Protein AF-A0A1M3LDM9-F1 (afdb_monomer_lite)

Radius of gyration: 27.89 Å; chains: 1; bounding box: 57×70×74 Å

Sequence (159 aa):
MKQLLIFVIALSILLTGCDKNKNTATHEDNIPDTSSTVKVNKEYDEDGNIVSYDSTYSFYFSNIKGNTLIGDSIFNLFQDRLYQKYPFFRQQYFFNDLFFQDSLLKYDFYKKDFFSNRFRNNRRKIDSLFLQMDILKNNFFQHQFKGGNYSSVVPPTKY

Foldseek 3Di:
DVVVVVVVVVVVVVPPDDDPPPPPDPDPPPQPPQWDDDDKDFDADPVRHTPDTDDDDIDDAGPCPPPVPVLVVVVVVVVVVCCVVPVVCVVPPVNCVQQPDDPPPPDRPRDPCSPVVSVVVVVVVVVVVVVVVVVVVVVVCCVVCVPDPDDPCPPPPDD

Secondary structure (DSSP, 8-state):
-HHHHHHHHHHHHHS----------------------PPPPEEE-TTS-EEEE-----------TT-HHHHHHHHHHHHHHHHHH-THHHH-HHHHHHHT--SS-SS-TTSTTHHHHHHHHHHHHHHHHHHHHHHHHHHHHHHHTTTS-----------

pLDDT: mean 71.22, std 16.99, range [35.69, 95.88]

Structure (mmCIF, N/CA/C/O backbone):
data_AF-A0A1M3LDM9-F1
#
_entry.id   AF-A0A1M3LDM9-F1
#
loop_
_atom_site.group_PDB
_atom_site.id
_atom_site.type_symbol
_atom_site.label_atom_id
_atom_site.label_alt_id
_atom_site.label_comp_id
_atom_site.label_asym_id
_atom_site.label_entity_id
_atom_site.label_seq_id
_atom_site.pdbx_PDB_ins_code
_atom_site.Cartn_x
_atom_site.Cartn_y
_atom_site.Cartn_z
_atom_site.occupancy
_atom_site.B_iso_or_equiv
_atom_site.auth_seq_id
_atom_site.auth_comp_id
_atom_site.auth_asym_id
_atom_site.auth_atom_id
_atom_site.pdbx_PDB_model_num
ATOM 1 N N . MET A 1 1 ? 16.167 51.175 15.050 1.00 57.19 1 MET A N 1
ATOM 2 C CA . MET A 1 1 ? 17.469 50.649 14.572 1.00 57.19 1 MET A CA 1
ATOM 3 C C . MET A 1 1 ? 17.557 49.125 14.695 1.00 57.19 1 MET A C 1
ATOM 5 O O . MET A 1 1 ? 17.610 48.467 13.669 1.00 57.19 1 MET A O 1
ATOM 9 N N . LYS A 1 2 ? 17.491 48.534 15.903 1.00 60.91 2 LYS A N 1
ATOM 10 C CA . LYS A 1 2 ? 17.611 47.068 16.095 1.00 60.91 2 LYS A CA 1
ATOM 11 C C . LYS A 1 2 ? 16.498 46.242 15.427 1.00 60.91 2 LYS A C 1
ATOM 13 O O . LYS A 1 2 ? 16.787 45.222 14.822 1.00 60.91 2 LYS A O 1
ATOM 18 N N . GLN A 1 3 ? 15.249 46.710 15.465 1.00 69.00 3 GLN A N 1
ATOM 19 C CA . GLN A 1 3 ? 14.129 46.011 14.813 1.00 69.00 3 GLN A CA 1
ATOM 20 C C . GLN A 1 3 ? 14.172 46.086 13.279 1.00 69.00 3 GLN A C 1
ATOM 22 O O . GLN A 1 3 ? 13.724 45.168 12.604 1.00 69.00 3 GLN A O 1
ATOM 27 N N . LEU A 1 4 ? 14.782 47.141 12.732 1.00 77.50 4 LEU A N 1
ATOM 28 C CA . LEU A 1 4 ? 14.950 47.313 11.288 1.00 77.50 4 LEU A CA 1
ATOM 29 C C . LEU A 1 4 ? 16.078 46.410 10.757 1.00 77.50 4 LEU A C 1
ATOM 31 O O . LEU A 1 4 ? 15.942 45.814 9.698 1.00 77.50 4 LEU A O 1
ATOM 35 N N . LEU A 1 5 ? 17.136 46.214 11.554 1.00 77.06 5 LEU A N 1
ATOM 36 C CA . LEU A 1 5 ? 18.203 45.244 11.280 1.00 77.06 5 LEU A CA 1
ATOM 37 C C . LEU A 1 5 ? 17.693 43.796 11.229 1.00 77.06 5 LEU A C 1
ATOM 39 O O . LEU A 1 5 ? 18.084 43.045 10.343 1.00 77.06 5 LEU A O 1
ATOM 43 N N . ILE A 1 6 ? 16.785 43.415 12.133 1.00 79.00 6 ILE A N 1
ATOM 44 C CA . ILE A 1 6 ? 16.201 42.063 12.155 1.00 79.00 6 ILE A CA 1
ATOM 45 C C . ILE A 1 6 ? 15.367 41.806 10.891 1.00 79.00 6 ILE A C 1
ATOM 47 O O . ILE A 1 6 ? 15.449 40.727 10.307 1.00 79.00 6 ILE A O 1
ATOM 51 N N . PHE A 1 7 ? 14.620 42.811 10.428 1.00 81.50 7 PHE A N 1
ATOM 52 C CA . PHE A 1 7 ? 13.810 42.702 9.214 1.00 81.50 7 PHE A CA 1
ATOM 53 C C . PHE A 1 7 ? 14.660 42.540 7.946 1.00 81.50 7 PHE A C 1
ATOM 55 O O . PHE A 1 7 ? 14.318 41.749 7.070 1.00 81.50 7 PHE A O 1
ATOM 62 N N . VAL A 1 8 ? 15.798 43.238 7.868 1.00 83.06 8 VAL A N 1
ATOM 63 C CA . VAL A 1 8 ? 16.728 43.139 6.729 1.00 83.06 8 VAL A CA 1
ATOM 64 C C . VAL A 1 8 ? 17.391 41.757 6.666 1.00 83.06 8 VAL A C 1
ATOM 66 O O . VAL A 1 8 ? 17.497 41.184 5.584 1.00 83.06 8 VAL A O 1
ATOM 69 N N . ILE A 1 9 ? 17.759 41.181 7.815 1.00 82.06 9 ILE A N 1
ATOM 70 C CA . ILE A 1 9 ? 18.356 39.835 7.891 1.00 82.06 9 ILE A CA 1
ATOM 71 C C . ILE A 1 9 ? 17.333 38.752 7.506 1.00 82.06 9 ILE A C 1
ATOM 73 O O . ILE A 1 9 ? 17.657 37.828 6.758 1.00 82.06 9 ILE A O 1
ATOM 77 N N . ALA A 1 10 ? 16.080 38.883 7.951 1.00 79.12 10 ALA A N 1
ATOM 78 C CA . ALA A 1 10 ? 15.011 37.950 7.589 1.00 79.12 10 ALA A CA 1
ATOM 79 C C . ALA A 1 10 ? 14.701 37.977 6.079 1.00 79.12 10 ALA A C 1
ATOM 81 O O . ALA A 1 10 ? 14.483 36.929 5.472 1.00 79.12 10 ALA A O 1
ATOM 82 N N . LEU A 1 11 ? 14.747 39.159 5.456 1.00 79.88 11 LEU A N 1
ATOM 83 C CA . LEU A 1 11 ? 14.504 39.323 4.022 1.00 79.88 11 LEU A CA 1
ATOM 84 C C . LEU A 1 11 ? 15.641 38.748 3.160 1.00 79.88 11 LEU A C 1
ATOM 86 O O . LEU A 1 11 ? 15.372 38.196 2.096 1.00 79.88 11 LEU A O 1
ATOM 90 N N . SER A 1 12 ? 16.895 38.798 3.627 1.00 73.56 12 SER A N 1
ATOM 91 C CA . SER A 1 12 ? 18.030 38.211 2.895 1.00 73.56 12 SER A CA 1
ATOM 92 C C . SER A 1 12 ? 17.996 36.679 2.818 1.00 73.56 12 SER A C 1
ATOM 94 O O . SER A 1 12 ? 18.467 36.114 1.836 1.00 73.56 12 SER A O 1
ATOM 96 N N . ILE A 1 13 ? 17.390 36.005 3.802 1.00 74.00 13 ILE A N 1
ATOM 97 C CA . ILE A 1 13 ? 17.277 34.533 3.834 1.00 74.00 13 ILE A CA 1
ATOM 98 C C . ILE A 1 13 ? 16.208 34.034 2.845 1.00 74.00 13 ILE A C 1
ATOM 100 O O . ILE A 1 13 ? 16.305 32.925 2.327 1.00 74.00 13 ILE A O 1
ATOM 104 N N . LEU A 1 14 ? 15.208 34.864 2.530 1.00 70.00 14 LEU A N 1
ATOM 105 C CA . LEU A 1 14 ? 14.156 34.532 1.561 1.00 70.00 14 LEU A CA 1
ATOM 106 C C . LEU A 1 14 ? 14.619 34.656 0.099 1.00 70.00 14 LEU A C 1
ATOM 108 O O . LEU A 1 14 ? 13.982 34.090 -0.786 1.00 70.00 14 LEU A O 1
ATOM 112 N N . LEU A 1 15 ? 15.713 35.381 -0.160 1.00 65.50 15 LEU A N 1
ATOM 113 C CA . LEU A 1 15 ? 16.225 35.643 -1.511 1.00 65.50 15 LEU A CA 1
ATOM 114 C C . LEU A 1 15 ? 17.307 34.656 -1.970 1.00 65.50 15 LEU A C 1
ATOM 116 O O . LEU A 1 15 ? 17.651 34.647 -3.150 1.00 65.50 15 LEU A O 1
ATOM 120 N N . THR A 1 16 ? 17.809 33.780 -1.096 1.00 63.28 16 THR A N 1
ATOM 121 C CA . THR A 1 16 ? 18.661 32.655 -1.507 1.00 63.28 16 THR A CA 1
ATOM 122 C C . THR A 1 16 ? 17.793 31.509 -2.027 1.00 63.28 16 THR A C 1
ATOM 124 O O . THR A 1 16 ? 17.622 30.477 -1.378 1.00 63.28 16 THR A O 1
ATOM 127 N N . GLY A 1 17 ? 17.194 31.725 -3.199 1.00 52.19 17 GLY A N 1
ATOM 128 C CA . GLY A 1 17 ? 16.612 30.669 -4.016 1.00 52.19 17 GLY A CA 1
ATOM 129 C C . GLY A 1 17 ? 17.716 29.742 -4.524 1.00 52.19 17 GLY A C 1
ATOM 130 O O . GLY A 1 17 ? 18.792 30.186 -4.909 1.00 52.19 17 GLY A O 1
ATOM 131 N N . CYS A 1 18 ? 17.467 28.438 -4.471 1.00 54.84 18 CYS A N 1
ATOM 132 C CA . CYS A 1 18 ? 18.404 27.412 -4.905 1.00 54.84 18 CYS A CA 1
ATOM 133 C C . CYS A 1 18 ? 18.599 27.472 -6.429 1.00 54.84 18 CYS A C 1
ATOM 135 O O . CYS A 1 18 ? 17.692 27.116 -7.187 1.00 54.84 18 CYS A O 1
ATOM 137 N N . ASP A 1 19 ? 19.785 27.882 -6.877 1.00 55.38 19 ASP A N 1
ATOM 138 C CA . ASP A 1 19 ? 20.195 27.732 -8.269 1.00 55.38 19 ASP A CA 1
ATOM 139 C C . ASP A 1 19 ? 20.408 26.245 -8.580 1.00 55.38 19 ASP A C 1
ATOM 141 O O . ASP A 1 19 ? 21.327 25.590 -8.079 1.00 55.38 19 ASP A O 1
ATOM 145 N N . LYS A 1 20 ? 19.544 25.686 -9.437 1.00 44.38 20 LYS A N 1
ATOM 146 C CA . LYS A 1 20 ? 19.780 24.382 -10.065 1.00 44.38 20 LYS A CA 1
ATOM 147 C C . LYS A 1 20 ? 20.983 24.506 -11.000 1.00 44.38 20 LYS A C 1
ATOM 149 O O . LYS A 1 20 ? 20.830 24.836 -12.176 1.00 44.38 20 LYS A O 1
ATOM 154 N N . ASN A 1 21 ? 22.165 24.176 -10.490 1.00 44.28 21 ASN A N 1
ATOM 155 C CA . ASN A 1 21 ? 23.327 23.869 -11.315 1.00 44.28 21 ASN A CA 1
ATOM 156 C C . ASN A 1 21 ? 22.956 22.744 -12.291 1.00 44.28 21 ASN A C 1
ATOM 158 O O . ASN A 1 21 ? 22.784 21.587 -11.900 1.00 44.28 21 ASN A O 1
ATOM 162 N N . LYS A 1 22 ? 22.817 23.087 -13.576 1.00 44.94 22 LYS A N 1
ATOM 163 C CA . LYS A 1 22 ? 22.770 22.119 -14.675 1.00 44.94 22 LYS A CA 1
ATOM 164 C C . LYS A 1 22 ? 24.178 21.564 -14.871 1.00 44.94 22 LYS A C 1
ATOM 166 O O . LYS A 1 22 ? 24.882 21.954 -15.795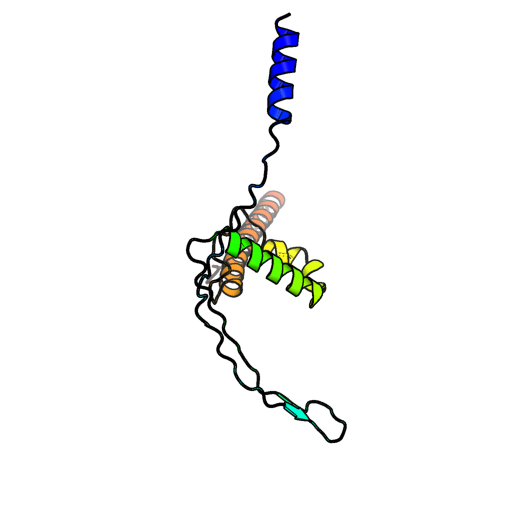 1.00 44.94 22 LYS A O 1
ATOM 171 N N . ASN A 1 23 ? 24.582 20.654 -13.995 1.00 40.88 23 ASN A N 1
ATOM 172 C CA . ASN A 1 23 ? 25.720 19.794 -14.270 1.00 40.88 23 ASN A CA 1
ATOM 173 C C . ASN A 1 23 ? 25.243 18.734 -15.262 1.00 40.88 23 ASN A C 1
ATOM 175 O O . ASN A 1 23 ? 24.583 17.763 -14.895 1.00 40.88 23 ASN A O 1
ATOM 179 N N . THR A 1 24 ? 25.544 18.955 -16.538 1.00 44.34 24 THR A N 1
ATOM 180 C CA . THR A 1 24 ? 25.537 17.916 -17.566 1.00 44.34 24 THR A CA 1
ATOM 181 C C . THR A 1 24 ? 26.654 16.928 -17.243 1.00 44.34 24 THR A C 1
ATOM 183 O O . THR A 1 24 ? 27.755 17.020 -17.777 1.00 44.34 24 THR A O 1
ATOM 186 N N . ALA A 1 25 ? 26.387 16.012 -16.318 1.00 35.69 25 ALA A N 1
ATOM 187 C CA . ALA A 1 25 ? 27.144 14.781 -16.203 1.00 35.69 25 ALA A CA 1
ATOM 188 C C . ALA A 1 25 ? 26.420 13.747 -17.068 1.00 35.69 25 ALA A C 1
ATOM 190 O O . ALA A 1 25 ? 25.407 13.177 -16.667 1.00 35.69 25 ALA A O 1
ATOM 191 N N . THR A 1 26 ? 26.913 13.553 -18.289 1.00 41.22 26 THR A N 1
ATOM 192 C CA . THR A 1 26 ? 26.660 12.347 -19.078 1.00 41.22 26 THR A CA 1
ATOM 193 C C . THR A 1 26 ? 27.270 11.164 -18.333 1.00 41.22 26 THR A C 1
ATOM 195 O O . THR A 1 26 ? 28.414 10.790 -18.570 1.00 41.22 26 THR A O 1
ATOM 198 N N . HIS A 1 27 ? 26.518 10.610 -17.386 1.00 39.69 27 HIS A N 1
ATOM 199 C CA . HIS A 1 27 ? 26.715 9.238 -16.953 1.00 39.69 27 HIS A CA 1
ATOM 200 C C . HIS A 1 27 ? 25.935 8.361 -17.929 1.00 39.69 27 HIS A C 1
ATOM 202 O O . HIS A 1 27 ? 24.707 8.293 -17.875 1.00 39.69 27 HIS A O 1
ATOM 208 N N . GLU A 1 28 ? 26.653 7.724 -18.855 1.00 44.91 28 GLU A N 1
ATOM 209 C CA . GLU A 1 28 ? 26.187 6.486 -19.480 1.00 44.91 28 GLU A CA 1
ATOM 210 C C . GLU A 1 28 ? 26.112 5.417 -18.384 1.00 44.91 28 GLU A C 1
ATOM 212 O O . GLU A 1 28 ? 27.003 4.582 -18.213 1.00 44.91 28 GLU A O 1
ATOM 217 N N . ASP A 1 29 ? 25.052 5.480 -17.582 1.00 37.03 29 ASP A N 1
ATOM 218 C CA . ASP A 1 29 ? 24.682 4.372 -16.724 1.00 37.03 29 ASP A CA 1
ATOM 219 C C . ASP A 1 29 ? 24.194 3.261 -17.649 1.00 37.03 29 ASP A C 1
ATOM 221 O O . ASP A 1 29 ? 23.112 3.325 -18.235 1.00 37.03 29 ASP A O 1
ATOM 225 N N . ASN A 1 30 ? 25.039 2.245 -17.807 1.00 47.66 30 ASN A N 1
ATOM 226 C CA . ASN A 1 30 ? 24.671 0.964 -18.384 1.00 47.66 30 ASN A CA 1
ATOM 227 C C . ASN A 1 30 ? 23.588 0.345 -17.490 1.00 47.66 30 ASN A C 1
ATOM 229 O O . ASN A 1 30 ? 23.884 -0.426 -16.577 1.00 47.66 30 ASN A O 1
ATOM 233 N N . ILE A 1 31 ? 22.330 0.731 -17.718 1.00 47.47 31 ILE A N 1
ATOM 234 C CA . ILE A 1 31 ? 21.160 0.069 -17.150 1.00 47.47 31 ILE A CA 1
ATOM 235 C C . ILE A 1 31 ? 21.208 -1.364 -17.694 1.00 47.47 31 ILE A C 1
ATOM 237 O O . ILE A 1 31 ? 21.113 -1.539 -18.911 1.00 47.47 31 ILE A O 1
ATOM 241 N N . PRO A 1 32 ? 21.391 -2.392 -16.847 1.00 44.81 32 PRO A N 1
ATOM 242 C CA . PRO A 1 32 ? 21.374 -3.766 -17.318 1.00 44.81 32 PRO A CA 1
ATOM 243 C C . PRO A 1 32 ? 20.008 -4.033 -17.943 1.00 44.81 32 PRO A C 1
ATOM 245 O O . PRO A 1 32 ? 18.986 -3.785 -17.299 1.00 44.81 32 PRO A O 1
ATOM 248 N N . ASP A 1 33 ? 19.990 -4.514 -19.184 1.00 46.88 33 ASP A N 1
ATOM 249 C CA . ASP A 1 33 ? 18.764 -4.892 -19.878 1.00 46.88 33 ASP A CA 1
ATOM 250 C C . ASP A 1 33 ? 18.138 -6.101 -19.165 1.00 46.88 33 ASP A C 1
ATOM 252 O O . ASP A 1 33 ? 18.490 -7.258 -19.392 1.00 46.88 33 ASP A O 1
ATOM 256 N N . THR A 1 34 ? 17.258 -5.824 -18.203 1.00 48.91 34 THR A N 1
ATOM 257 C CA . THR A 1 34 ? 16.487 -6.825 -17.454 1.00 48.91 34 THR A CA 1
ATOM 258 C C . THR A 1 34 ? 15.156 -7.145 -18.134 1.00 48.91 34 THR A C 1
ATOM 260 O O . THR A 1 34 ? 14.299 -7.800 -17.532 1.00 48.91 34 THR A O 1
ATOM 263 N N . SER A 1 35 ? 14.952 -6.696 -19.378 1.00 48.75 35 SER A N 1
ATOM 264 C CA . SER A 1 35 ? 13.710 -6.926 -20.107 1.00 48.75 35 SER A CA 1
ATOM 265 C C . SER A 1 35 ? 13.707 -8.311 -20.766 1.00 48.75 35 SER A C 1
ATOM 267 O O . SER A 1 35 ? 14.378 -8.583 -21.756 1.00 48.75 35 SER A O 1
ATOM 269 N N . SER A 1 36 ? 12.922 -9.237 -20.210 1.00 49.25 36 SER A N 1
ATOM 270 C CA . SER A 1 36 ? 12.565 -10.463 -20.931 1.00 49.25 36 SER A CA 1
ATOM 271 C C . SER A 1 36 ? 11.328 -10.179 -21.783 1.00 49.25 36 SER A C 1
ATOM 273 O O . SER A 1 36 ? 10.220 -10.001 -21.273 1.00 49.25 36 SER A O 1
ATOM 275 N N . THR A 1 37 ? 11.524 -10.081 -23.099 1.00 49.56 37 THR A N 1
ATOM 276 C CA . THR A 1 37 ? 10.424 -9.905 -24.054 1.00 49.56 37 THR A CA 1
ATOM 277 C C . THR A 1 37 ? 9.899 -11.278 -24.464 1.00 49.56 37 THR A C 1
ATOM 279 O O . THR A 1 37 ? 10.602 -12.053 -25.107 1.00 49.56 37 THR A O 1
ATOM 282 N N . VAL A 1 38 ? 8.659 -11.588 -24.091 1.00 54.66 38 VAL A N 1
ATOM 283 C CA . VAL A 1 38 ? 7.962 -12.818 -24.495 1.00 54.66 38 VAL A CA 1
ATOM 284 C C . VAL A 1 38 ? 7.035 -12.483 -25.667 1.00 54.66 38 VAL A C 1
ATOM 286 O O . VAL A 1 38 ? 6.277 -11.515 -25.609 1.00 54.66 38 VAL A O 1
ATOM 289 N N . LYS A 1 39 ? 7.124 -13.253 -26.758 1.00 54.50 39 LYS A N 1
ATOM 290 C CA . LYS A 1 39 ? 6.314 -13.064 -27.970 1.00 54.50 39 LYS A CA 1
ATOM 291 C C . LYS A 1 39 ? 4.891 -13.574 -27.729 1.00 54.50 39 LYS A C 1
ATOM 293 O O . LYS A 1 39 ? 4.719 -14.724 -27.342 1.00 54.50 39 LYS A O 1
ATOM 298 N N . VAL A 1 40 ? 3.894 -12.724 -27.976 1.00 57.50 40 VAL A N 1
ATOM 299 C CA . VAL A 1 40 ? 2.477 -13.046 -27.752 1.00 57.50 40 VAL A CA 1
ATOM 300 C C . VAL A 1 40 ? 1.837 -13.542 -29.040 1.00 57.50 40 VAL A C 1
ATOM 302 O O . VAL A 1 40 ? 1.908 -12.849 -30.058 1.00 57.50 40 VAL A O 1
ATOM 305 N N . ASN A 1 41 ? 1.163 -14.687 -28.981 1.00 70.38 41 ASN A N 1
ATOM 306 C CA . ASN A 1 41 ? 0.286 -15.139 -30.053 1.00 70.38 41 ASN A CA 1
ATOM 307 C C . ASN A 1 41 ? -1.153 -14.726 -29.722 1.00 70.38 41 ASN A C 1
ATOM 309 O O . ASN A 1 41 ? -1.618 -14.884 -28.591 1.00 70.38 41 ASN A O 1
ATOM 313 N N . LYS A 1 42 ? -1.839 -14.146 -30.708 1.00 79.00 42 LYS A N 1
ATOM 314 C CA . LYS A 1 42 ? -3.264 -13.816 -30.641 1.00 79.00 42 LYS A CA 1
ATOM 315 C C . LYS A 1 42 ? -3.967 -14.561 -31.759 1.00 79.00 42 LYS A C 1
ATOM 317 O O . LYS A 1 42 ? -3.503 -14.493 -32.897 1.00 79.00 42 LYS A O 1
ATOM 322 N N . GLU A 1 43 ? -5.063 -15.228 -31.432 1.00 79.38 43 GLU A N 1
ATOM 323 C CA . GLU A 1 43 ? -5.914 -15.897 -32.412 1.00 79.38 43 GLU A CA 1
ATOM 324 C C . GLU A 1 43 ? -7.206 -15.100 -32.585 1.00 79.38 43 GLU A C 1
ATOM 326 O O . GLU A 1 43 ? -7.818 -14.674 -31.599 1.00 79.38 43 GLU A O 1
ATOM 331 N N . TY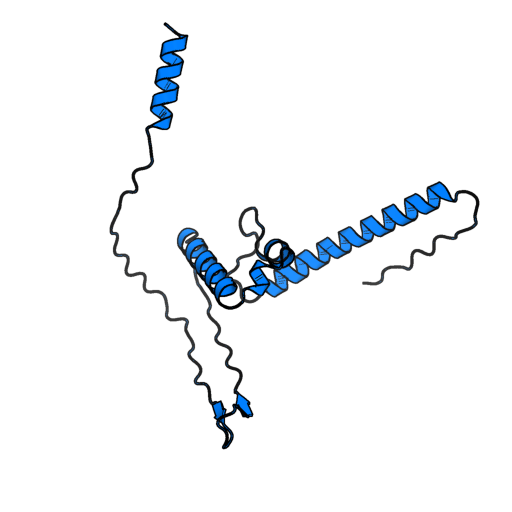R A 1 44 ? -7.575 -14.870 -33.842 1.00 85.69 44 TYR A N 1
ATOM 332 C CA . TYR A 1 44 ? -8.740 -14.088 -34.237 1.00 85.69 44 TYR A CA 1
ATOM 333 C C . TYR A 1 44 ? -9.740 -14.992 -34.962 1.00 85.69 44 TYR A C 1
ATOM 335 O O . TYR A 1 44 ? -9.318 -15.853 -35.734 1.00 85.69 44 TYR A O 1
ATOM 343 N N . ASP A 1 45 ? -11.036 -14.803 -34.717 1.00 82.81 45 ASP A N 1
ATOM 344 C CA . ASP A 1 45 ? -12.093 -15.411 -35.531 1.00 82.81 45 ASP A CA 1
ATOM 345 C C . ASP A 1 45 ? -12.254 -14.695 -36.886 1.00 82.81 45 ASP A C 1
ATOM 347 O O . ASP A 1 45 ? -11.564 -13.717 -37.191 1.00 82.81 45 ASP A O 1
ATOM 351 N N . GLU A 1 46 ? -13.162 -15.205 -37.719 1.00 83.88 46 GLU A N 1
ATOM 352 C CA . GLU A 1 46 ? -13.431 -14.672 -39.061 1.00 83.88 46 GLU A CA 1
ATOM 353 C C . GLU A 1 46 ? -14.006 -13.244 -39.044 1.00 83.88 46 GLU A C 1
ATOM 355 O O . GLU A 1 46 ? -13.812 -12.494 -40.001 1.00 83.88 46 GLU A O 1
ATOM 360 N N . ASP A 1 47 ? 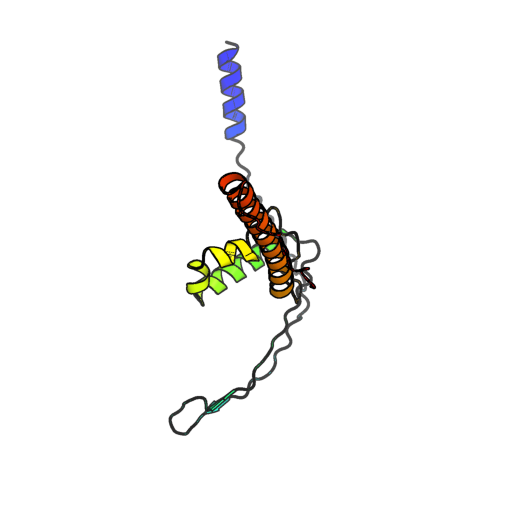-14.636 -12.842 -37.937 1.00 87.44 47 ASP A N 1
ATOM 361 C CA . ASP A 1 47 ? -15.167 -11.493 -37.717 1.00 87.44 47 ASP A CA 1
ATOM 362 C C . ASP A 1 47 ? -14.098 -10.530 -37.155 1.00 87.44 47 ASP A C 1
ATOM 364 O O . ASP A 1 47 ? -14.349 -9.335 -36.968 1.00 87.44 47 ASP A O 1
ATOM 368 N N . GLY A 1 48 ? -12.883 -11.029 -36.900 1.00 80.56 48 GLY A N 1
ATOM 369 C CA . GLY A 1 48 ? -11.762 -10.263 -36.364 1.00 80.56 48 GLY A CA 1
ATOM 370 C C . GLY A 1 48 ? -11.793 -10.078 -34.844 1.00 80.56 48 GLY A C 1
ATOM 371 O O . GLY A 1 48 ? -11.047 -9.241 -34.320 1.00 80.56 48 GLY A O 1
ATOM 372 N N . ASN A 1 49 ? -12.607 -10.842 -34.112 1.00 70.31 49 ASN A N 1
ATOM 373 C CA . ASN A 1 49 ? -12.611 -10.845 -32.650 1.00 70.31 49 ASN A CA 1
ATOM 374 C C . ASN A 1 49 ? -11.525 -11.774 -32.102 1.00 70.31 49 ASN A C 1
ATOM 376 O O . ASN A 1 49 ? -11.228 -12.824 -32.660 1.00 70.31 49 ASN A O 1
ATOM 380 N N . ILE A 1 50 ? -10.936 -11.400 -30.965 1.00 75.06 50 ILE A N 1
ATOM 381 C CA . ILE A 1 50 ? -9.912 -12.212 -30.295 1.00 75.06 50 ILE A CA 1
ATOM 3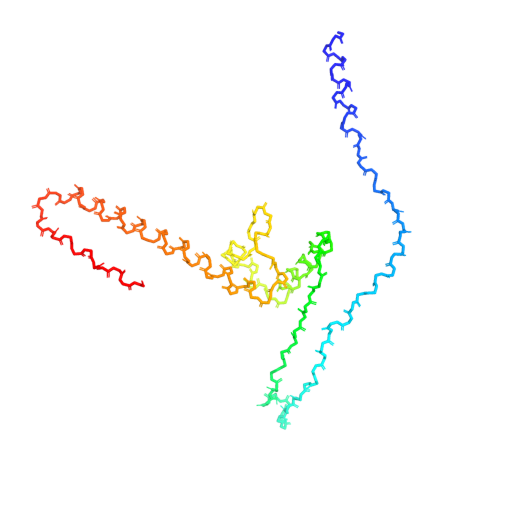82 C C . ILE A 1 50 ? -10.594 -13.383 -29.583 1.00 75.06 50 ILE A C 1
ATOM 384 O O . ILE A 1 50 ? -11.353 -13.162 -28.638 1.00 75.06 50 ILE A O 1
ATOM 388 N N . VAL A 1 51 ? -10.274 -14.612 -29.989 1.00 76.69 51 VAL A N 1
ATOM 389 C CA . VAL A 1 51 ? -10.833 -15.846 -29.403 1.00 76.69 51 VAL A CA 1
ATOM 390 C C . VAL A 1 51 ? -9.869 -16.560 -28.459 1.00 76.69 51 VAL A C 1
ATOM 392 O O . VAL A 1 51 ? -10.307 -17.267 -27.553 1.00 76.69 51 VAL A O 1
ATOM 395 N N . SER A 1 52 ? -8.562 -16.335 -28.609 1.00 58.19 52 SER A N 1
ATOM 396 C CA . SER A 1 52 ? -7.538 -16.880 -27.715 1.00 58.19 52 SER A CA 1
ATOM 397 C C . SER A 1 52 ? -6.380 -15.898 -27.539 1.00 58.19 52 SER A C 1
ATOM 399 O O . SER A 1 52 ? -5.964 -15.207 -28.476 1.00 58.19 52 SER A O 1
ATOM 401 N N . TYR A 1 53 ? -5.877 -15.810 -26.307 1.00 66.19 53 TYR A N 1
ATOM 402 C CA . TYR A 1 53 ? -4.783 -14.926 -25.916 1.00 66.19 53 TYR A CA 1
ATOM 403 C C . TYR A 1 53 ? -3.843 -15.645 -24.951 1.00 66.19 53 TYR A C 1
ATOM 405 O O . TYR A 1 53 ? -4.212 -15.932 -23.808 1.00 66.19 53 TYR A O 1
ATOM 413 N N . ASP A 1 54 ? -2.601 -15.857 -25.381 1.00 62.16 54 ASP A N 1
ATOM 414 C CA . ASP A 1 54 ? -1.546 -16.316 -24.484 1.00 62.16 54 ASP A CA 1
ATOM 415 C C . ASP A 1 54 ? -1.205 -15.186 -23.500 1.00 62.16 54 ASP A C 1
ATOM 417 O O . ASP A 1 54 ? -0.627 -14.153 -23.857 1.00 62.16 54 ASP A O 1
ATOM 421 N N . SER A 1 55 ? -1.592 -15.357 -22.233 1.00 56.09 55 SER A N 1
ATOM 422 C CA . SER A 1 55 ? -1.331 -14.365 -21.189 1.00 56.09 55 SER A CA 1
ATOM 423 C C . SER A 1 55 ? 0.169 -14.184 -20.986 1.00 56.09 55 SER A C 1
ATOM 425 O O . SER A 1 55 ? 0.841 -15.017 -20.388 1.00 56.09 55 SER A O 1
ATOM 427 N N . THR A 1 56 ? 0.701 -13.069 -21.481 1.00 51.22 56 THR A N 1
ATOM 428 C CA . THR A 1 56 ? 2.118 -12.742 -21.335 1.00 51.22 56 THR A CA 1
ATOM 429 C C . THR A 1 56 ? 2.369 -12.015 -20.022 1.00 51.22 56 THR A C 1
ATOM 431 O O . THR A 1 56 ? 1.890 -10.900 -19.816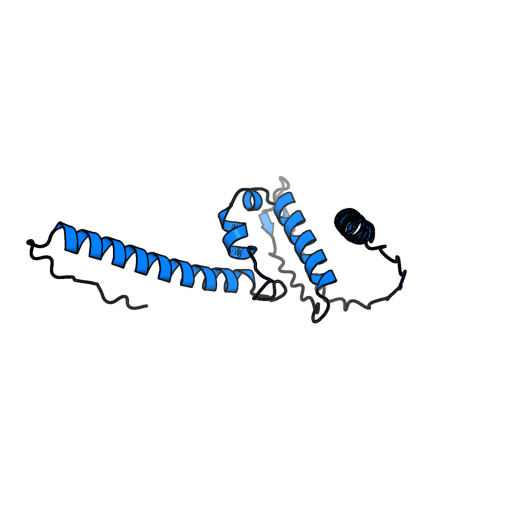 1.00 51.22 56 THR A O 1
ATOM 434 N N . TYR A 1 57 ? 3.152 -12.641 -19.144 1.00 44.78 57 TYR A N 1
ATOM 435 C CA . TYR A 1 57 ? 3.695 -12.004 -17.949 1.00 44.78 57 TYR A CA 1
ATOM 436 C C . TYR A 1 57 ? 5.120 -11.530 -18.234 1.00 44.78 57 TYR A C 1
ATOM 438 O O . TYR A 1 57 ? 6.044 -12.334 -18.327 1.00 44.78 57 TYR A O 1
ATOM 446 N N . SER A 1 58 ? 5.301 -10.217 -18.359 1.00 46.03 58 SER A N 1
ATOM 447 C CA . SER A 1 58 ? 6.626 -9.595 -18.365 1.00 46.03 58 SER A CA 1
ATOM 448 C C . SER A 1 58 ? 7.002 -9.215 -16.937 1.00 46.03 58 SER A C 1
ATOM 450 O O . SER A 1 58 ? 6.283 -8.461 -16.280 1.00 46.03 58 SER A O 1
ATOM 452 N N . PHE A 1 59 ? 8.131 -9.730 -16.451 1.00 42.84 59 PHE A N 1
ATOM 453 C CA . PHE A 1 59 ? 8.693 -9.336 -15.163 1.00 42.84 59 PHE A CA 1
ATOM 454 C C . PHE A 1 59 ? 9.799 -8.313 -15.396 1.00 42.84 59 PHE A C 1
ATOM 456 O O . PHE A 1 59 ? 10.733 -8.571 -16.151 1.00 42.84 59 PHE A O 1
ATOM 463 N N . TYR A 1 60 ? 9.695 -7.162 -14.737 1.00 54.34 60 TYR A N 1
ATOM 464 C CA . TYR A 1 60 ? 10.757 -6.165 -14.695 1.00 54.34 60 TYR A CA 1
ATOM 465 C C . TYR A 1 60 ? 11.287 -6.081 -13.268 1.00 54.34 60 TYR A C 1
ATOM 467 O O . TYR A 1 60 ? 10.530 -5.818 -12.331 1.00 54.34 60 TYR A O 1
ATOM 475 N N . PHE A 1 61 ? 12.587 -6.313 -13.102 1.00 52.84 61 PHE A N 1
ATOM 476 C CA . PHE A 1 61 ? 13.274 -6.140 -11.828 1.00 52.84 61 PHE A CA 1
ATOM 477 C C . PHE A 1 61 ? 14.172 -4.918 -11.944 1.00 52.84 61 PHE A C 1
ATOM 479 O O . PHE A 1 61 ? 15.097 -4.889 -12.756 1.00 52.84 61 PHE A O 1
ATOM 486 N N . SER A 1 62 ? 13.891 -3.902 -11.134 1.00 56.97 62 SER A N 1
ATOM 487 C CA . SER A 1 62 ? 14.771 -2.744 -11.031 1.00 56.97 62 SER A CA 1
ATOM 488 C C . SER A 1 62 ? 15.831 -3.005 -9.958 1.00 56.97 62 SER A C 1
ATOM 490 O O . SER A 1 62 ? 15.499 -3.467 -8.864 1.00 56.97 62 SER A O 1
ATOM 492 N N . ASN A 1 63 ? 17.088 -2.665 -10.240 1.00 55.84 63 ASN A N 1
ATOM 493 C CA . ASN A 1 63 ? 18.153 -2.591 -9.239 1.00 55.84 63 ASN A CA 1
ATOM 494 C C . ASN A 1 63 ? 18.392 -1.127 -8.821 1.00 55.84 63 ASN A C 1
ATOM 496 O O . ASN A 1 63 ? 19.521 -0.651 -8.838 1.00 55.84 63 ASN A O 1
ATOM 500 N N . ILE A 1 64 ? 17.332 -0.387 -8.458 1.00 64.38 64 ILE A N 1
ATOM 501 C CA . ILE A 1 64 ? 17.401 1.043 -8.059 1.00 64.38 64 ILE A CA 1
ATOM 502 C C . ILE A 1 64 ? 18.076 1.231 -6.673 1.00 64.38 64 ILE A C 1
ATOM 504 O O . ILE A 1 64 ? 18.012 2.288 -6.046 1.00 64.38 64 ILE A O 1
ATOM 508 N N . LYS A 1 65 ? 18.763 0.207 -6.153 1.00 61.91 65 LYS A N 1
ATOM 509 C CA . LYS A 1 65 ? 19.330 0.206 -4.803 1.00 61.91 65 LYS A CA 1
ATOM 510 C C . LYS A 1 65 ? 20.330 1.360 -4.636 1.00 61.91 65 LYS A C 1
ATOM 512 O O . LYS A 1 65 ? 21.435 1.311 -5.159 1.00 61.91 65 LYS A O 1
ATOM 517 N N . GLY A 1 66 ? 19.937 2.371 -3.858 1.00 62.50 66 GLY A N 1
ATOM 518 C CA . GLY A 1 66 ? 20.775 3.522 -3.506 1.00 62.50 66 GLY A CA 1
ATOM 519 C C . GLY A 1 66 ? 20.505 4.813 -4.286 1.00 62.50 66 GLY A C 1
ATOM 520 O O . GLY A 1 66 ? 21.058 5.838 -3.899 1.00 62.50 66 GLY A O 1
ATOM 521 N N . ASN A 1 67 ? 19.641 4.814 -5.313 1.00 70.44 67 ASN A N 1
ATOM 522 C CA . ASN A 1 67 ? 19.288 6.032 -6.057 1.00 70.44 67 ASN A CA 1
ATOM 523 C C . ASN A 1 67 ? 17.808 6.402 -5.875 1.00 70.44 67 ASN A C 1
ATOM 525 O O . ASN A 1 67 ? 16.938 6.034 -6.666 1.00 70.44 67 ASN A O 1
ATOM 529 N N . THR A 1 68 ? 17.526 7.142 -4.805 1.00 72.00 68 THR A N 1
ATOM 530 C CA . THR A 1 68 ? 16.164 7.544 -4.425 1.00 72.00 68 THR A CA 1
ATOM 531 C C . THR A 1 68 ? 15.515 8.482 -5.443 1.00 72.00 68 THR A C 1
ATOM 533 O O . THR A 1 68 ? 14.333 8.338 -5.716 1.00 72.00 68 THR A O 1
ATOM 536 N N . LEU A 1 69 ? 16.280 9.371 -6.088 1.00 74.31 69 LEU A N 1
ATOM 537 C CA . LEU A 1 69 ? 15.752 10.322 -7.078 1.00 74.31 69 LEU A CA 1
ATOM 538 C C . LEU A 1 69 ? 15.199 9.632 -8.332 1.00 74.31 69 LEU A C 1
ATOM 540 O O . LEU A 1 69 ? 14.139 10.005 -8.845 1.00 74.31 69 LEU A O 1
ATOM 544 N N . ILE A 1 70 ? 15.907 8.612 -8.826 1.00 77.31 70 ILE A N 1
ATOM 545 C CA . ILE A 1 70 ? 15.430 7.789 -9.946 1.00 77.31 70 ILE A CA 1
ATOM 546 C C . ILE A 1 70 ? 14.210 6.970 -9.512 1.00 77.31 70 ILE A C 1
ATOM 548 O O . ILE A 1 70 ? 13.234 6.881 -10.259 1.00 77.31 70 ILE A O 1
ATOM 552 N N . GLY A 1 71 ? 14.236 6.428 -8.290 1.00 78.38 71 GLY A N 1
ATOM 553 C CA . GLY A 1 71 ? 13.104 5.721 -7.695 1.00 78.38 71 GLY A CA 1
ATOM 554 C C . GLY A 1 71 ? 11.843 6.581 -7.622 1.00 78.38 71 GLY A C 1
ATOM 555 O O . GLY A 1 71 ? 10.777 6.145 -8.044 1.00 78.38 71 GLY A O 1
ATOM 556 N N . ASP A 1 72 ? 11.942 7.824 -7.176 1.00 79.75 72 ASP A N 1
ATOM 557 C CA . ASP A 1 72 ? 10.769 8.697 -7.091 1.00 79.75 72 ASP A CA 1
ATOM 558 C C . ASP A 1 72 ? 10.239 9.045 -8.488 1.00 79.75 72 ASP A C 1
ATOM 560 O O . ASP A 1 72 ? 9.033 9.034 -8.737 1.00 79.75 72 ASP A O 1
ATOM 564 N N . SER A 1 73 ? 11.143 9.274 -9.443 1.00 82.62 73 SER A N 1
ATOM 565 C CA . SER A 1 73 ? 10.783 9.607 -10.827 1.00 82.62 73 SER A CA 1
ATOM 566 C C . SER A 1 73 ? 10.029 8.469 -11.525 1.00 82.62 73 SER A C 1
ATOM 568 O O . SER A 1 73 ? 9.009 8.703 -12.176 1.00 82.62 73 SER A O 1
ATOM 570 N N . ILE A 1 74 ? 10.500 7.227 -11.370 1.00 83.25 74 ILE A N 1
ATOM 571 C CA . ILE A 1 74 ? 9.858 6.042 -11.958 1.00 83.25 74 ILE A CA 1
ATOM 572 C C . ILE A 1 74 ? 8.514 5.756 -11.281 1.00 83.25 74 ILE A C 1
ATOM 574 O O . ILE A 1 74 ? 7.546 5.430 -11.972 1.00 83.25 74 ILE A O 1
ATOM 578 N N . PHE A 1 75 ? 8.426 5.912 -9.958 1.00 85.81 75 PHE A N 1
ATOM 579 C CA . PHE A 1 75 ? 7.174 5.745 -9.221 1.00 85.81 75 PHE A CA 1
ATOM 580 C C . PHE A 1 75 ? 6.107 6.740 -9.692 1.00 85.81 75 PHE A C 1
ATOM 582 O O . PHE A 1 75 ? 4.991 6.332 -10.021 1.00 85.81 75 PHE A O 1
ATOM 589 N N . ASN A 1 76 ? 6.464 8.022 -9.798 1.00 86.69 76 ASN A N 1
ATOM 590 C CA . ASN A 1 76 ? 5.550 9.061 -10.274 1.00 86.69 76 ASN A CA 1
ATOM 591 C C . ASN A 1 76 ? 5.071 8.760 -11.700 1.00 86.69 76 ASN A C 1
ATOM 593 O O . ASN A 1 76 ? 3.872 8.784 -11.973 1.00 86.69 76 ASN A O 1
ATOM 597 N N . LEU A 1 77 ? 5.987 8.360 -12.591 1.00 89.62 77 LEU A N 1
ATOM 598 C CA . LEU A 1 77 ? 5.634 7.975 -13.958 1.00 89.62 77 LEU A CA 1
ATOM 599 C C . LEU A 1 77 ? 4.682 6.769 -13.998 1.00 89.62 77 LEU A C 1
ATOM 601 O O . LEU A 1 77 ? 3.743 6.747 -14.799 1.00 89.62 77 LEU A O 1
ATOM 605 N N . PHE A 1 78 ? 4.920 5.758 -13.158 1.00 88.69 78 PHE A N 1
ATOM 606 C CA . PHE A 1 78 ? 4.025 4.609 -13.030 1.00 88.69 78 PHE A CA 1
ATOM 607 C C . PHE A 1 78 ? 2.632 5.053 -12.584 1.00 88.69 78 PHE A C 1
ATOM 609 O O . PHE A 1 78 ? 1.640 4.676 -13.209 1.00 88.69 78 PHE A O 1
ATOM 616 N N . GLN A 1 79 ? 2.561 5.863 -11.530 1.00 88.25 79 GLN A N 1
ATOM 617 C CA . GLN A 1 79 ? 1.311 6.322 -10.944 1.00 88.25 79 GLN A CA 1
ATOM 618 C C . GLN A 1 79 ? 0.493 7.159 -11.941 1.00 88.25 79 GLN A C 1
ATOM 620 O O . GLN A 1 79 ? -0.704 6.916 -12.119 1.00 88.25 79 GLN A O 1
ATOM 625 N N . ASP A 1 80 ? 1.147 8.067 -12.666 1.00 90.19 80 ASP A N 1
ATOM 626 C CA . ASP A 1 80 ? 0.513 8.876 -13.707 1.00 90.19 80 ASP A CA 1
ATOM 627 C C . ASP A 1 80 ? -0.073 8.008 -14.822 1.00 90.19 80 ASP A C 1
ATOM 629 O O . ASP A 1 80 ? -1.250 8.147 -15.172 1.00 90.19 80 ASP A O 1
ATOM 633 N N . ARG A 1 81 ? 0.715 7.063 -15.350 1.00 92.38 81 ARG A N 1
ATOM 634 C CA . ARG A 1 81 ? 0.255 6.146 -16.406 1.00 92.38 81 ARG A CA 1
ATOM 635 C C . ARG A 1 81 ? -0.865 5.231 -15.923 1.00 92.38 81 ARG A C 1
ATOM 637 O O . ARG A 1 81 ? -1.798 4.968 -16.685 1.00 92.38 81 ARG A O 1
ATOM 644 N N . LEU A 1 82 ? -0.794 4.762 -14.676 1.00 90.00 82 LEU A N 1
ATOM 645 C CA . LEU A 1 82 ? -1.840 3.950 -14.060 1.00 90.00 82 LEU A CA 1
ATOM 646 C C . LEU A 1 82 ? -3.164 4.716 -14.063 1.00 90.00 82 LEU A C 1
ATOM 648 O O . LEU A 1 82 ? -4.164 4.186 -14.537 1.00 90.00 82 LEU A O 1
ATOM 652 N N . TYR A 1 83 ? -3.170 5.970 -13.610 1.00 90.38 83 TYR A N 1
ATOM 653 C CA . TYR A 1 83 ? -4.394 6.772 -13.574 1.00 90.38 83 TYR A CA 1
ATOM 654 C C . TYR A 1 83 ? -4.886 7.212 -14.948 1.00 90.38 83 TYR A C 1
ATOM 656 O O . TYR A 1 83 ? -6.094 7.328 -15.135 1.00 90.38 83 TYR A O 1
ATOM 664 N N . GLN A 1 84 ? -3.987 7.471 -15.900 1.00 90.75 84 GLN A N 1
ATOM 665 C CA . GLN A 1 84 ? -4.378 7.798 -17.274 1.00 90.75 84 GLN A CA 1
ATOM 666 C C . GLN A 1 84 ? -5.077 6.613 -17.943 1.00 90.75 84 GLN A C 1
ATOM 668 O O . GLN A 1 84 ? -6.128 6.782 -18.556 1.00 90.75 84 GLN A O 1
ATOM 673 N N . LYS A 1 85 ? -4.515 5.407 -17.804 1.00 93.44 85 LYS A N 1
ATOM 674 C CA . LYS A 1 85 ? -5.075 4.196 -18.414 1.00 93.44 85 LYS A CA 1
ATOM 675 C C . LYS A 1 85 ? -6.302 3.677 -17.667 1.00 93.44 85 LYS A C 1
ATOM 677 O O . LYS A 1 85 ? -7.215 3.136 -18.283 1.00 93.44 85 LYS A O 1
ATOM 682 N N . TYR A 1 86 ? -6.325 3.845 -16.348 1.00 89.56 86 TYR A N 1
ATOM 683 C CA . TYR A 1 86 ? -7.356 3.314 -15.464 1.00 89.56 86 TYR A CA 1
ATOM 684 C C . TYR A 1 86 ? -7.858 4.402 -14.499 1.00 89.56 86 TYR A C 1
ATOM 686 O O . TYR A 1 86 ? -7.517 4.401 -13.310 1.00 89.56 86 TYR A O 1
ATOM 694 N N . PRO A 1 87 ? -8.706 5.332 -14.979 1.00 86.69 87 PRO A N 1
ATOM 695 C CA . PRO A 1 87 ? -9.168 6.474 -14.188 1.00 86.69 87 PRO A CA 1
ATOM 696 C C . PRO A 1 87 ? -9.903 6.097 -12.897 1.00 86.69 87 PRO A C 1
ATOM 698 O O . PRO A 1 87 ? -9.909 6.876 -11.946 1.00 86.69 87 PRO A O 1
ATOM 701 N N . PHE A 1 88 ? -10.488 4.897 -12.827 1.00 86.25 88 PHE A N 1
ATOM 702 C CA . PHE A 1 88 ? -11.189 4.423 -11.633 1.00 86.25 88 PHE A CA 1
ATOM 703 C C . PHE A 1 88 ? -10.276 4.343 -10.399 1.00 86.25 88 PHE A C 1
ATOM 705 O O . PHE A 1 88 ? -10.740 4.614 -9.295 1.00 86.25 88 PHE A O 1
ATOM 712 N N . PHE A 1 89 ? -8.974 4.064 -10.558 1.00 84.31 89 PHE A N 1
ATOM 713 C CA . PHE A 1 89 ? -8.035 4.054 -9.427 1.00 84.31 89 PHE A CA 1
ATOM 714 C C . PHE A 1 89 ? -7.820 5.443 -8.824 1.00 84.31 89 PHE A C 1
ATOM 716 O O . PHE A 1 89 ? -7.569 5.553 -7.630 1.00 84.31 89 PHE A O 1
ATOM 723 N N . ARG A 1 90 ? -7.961 6.510 -9.622 1.00 80.94 90 ARG A N 1
ATOM 724 C CA . ARG A 1 90 ? -7.898 7.894 -9.128 1.00 80.94 90 ARG A CA 1
ATOM 725 C C . ARG A 1 90 ? -9.131 8.254 -8.298 1.00 80.94 90 ARG A C 1
ATOM 727 O O . ARG A 1 90 ? -9.031 9.037 -7.362 1.00 80.94 90 ARG A O 1
ATOM 734 N N . GLN A 1 91 ? -10.289 7.714 -8.672 1.00 77.12 91 GLN A N 1
ATOM 735 C CA . GLN A 1 91 ? -11.576 8.006 -8.030 1.00 77.12 91 GLN A CA 1
ATOM 736 C C . GLN A 1 91 ? -11.792 7.177 -6.755 1.00 77.12 91 GLN A C 1
ATOM 738 O O . GLN A 1 91 ? -12.579 7.552 -5.888 1.00 77.12 91 GLN A O 1
ATOM 743 N N . GLN A 1 92 ? -11.083 6.056 -6.616 1.00 81.19 92 GLN A N 1
ATOM 744 C CA . GLN A 1 92 ? -11.093 5.236 -5.412 1.00 81.19 92 GLN A CA 1
ATOM 745 C C . GLN A 1 92 ? -10.159 5.830 -4.358 1.00 81.19 92 GLN A C 1
ATOM 747 O O . GLN A 1 92 ? -8.992 5.454 -4.268 1.00 81.19 92 GLN A O 1
ATOM 752 N N . TYR A 1 93 ? -10.699 6.716 -3.518 1.00 69.19 93 TYR A N 1
ATOM 753 C CA . TYR A 1 93 ? -9.973 7.314 -2.388 1.00 69.19 93 TYR A CA 1
ATOM 754 C C . TYR A 1 93 ? -9.227 6.264 -1.545 1.00 69.19 93 TYR A C 1
ATOM 756 O O . TYR A 1 93 ? -8.070 6.452 -1.183 1.00 69.19 93 TYR A O 1
ATOM 764 N N . PHE A 1 94 ? -9.839 5.092 -1.346 1.00 75.44 94 PHE A N 1
ATOM 765 C CA . PHE A 1 94 ? -9.229 4.003 -0.586 1.00 75.44 94 PHE A CA 1
ATOM 766 C C . PHE A 1 94 ? -7.978 3.403 -1.247 1.00 75.44 94 PHE A C 1
ATOM 768 O O . PHE A 1 94 ? -7.121 2.880 -0.544 1.00 75.44 94 PHE A O 1
ATOM 775 N N . PHE A 1 95 ? -7.849 3.421 -2.578 1.00 84.56 95 PHE A N 1
ATOM 776 C CA . PHE A 1 95 ? -6.732 2.754 -3.251 1.00 84.56 95 PHE A CA 1
ATOM 777 C C . PHE A 1 95 ? -5.411 3.454 -2.931 1.00 84.56 95 PHE A C 1
ATOM 779 O O . PHE A 1 95 ? -4.447 2.810 -2.509 1.00 84.56 95 PHE A O 1
ATOM 786 N N . ASN A 1 96 ? -5.388 4.781 -3.044 1.00 82.69 96 ASN A N 1
ATOM 787 C CA . ASN A 1 96 ? -4.201 5.562 -2.709 1.00 82.69 96 ASN A CA 1
ATOM 788 C C . ASN A 1 96 ? -3.860 5.464 -1.231 1.00 82.69 96 ASN A C 1
ATOM 790 O O . ASN A 1 96 ? -2.697 5.256 -0.897 1.00 82.69 96 ASN A O 1
ATOM 794 N N . ASP A 1 97 ? -4.860 5.519 -0.359 1.00 81.62 97 ASP A N 1
ATOM 795 C CA . ASP A 1 97 ? -4.634 5.451 1.082 1.00 81.62 97 ASP A CA 1
ATOM 796 C C . ASP A 1 97 ? -4.119 4.072 1.521 1.00 81.62 97 ASP A C 1
ATOM 798 O O . ASP A 1 97 ? -3.270 3.956 2.406 1.00 81.62 97 ASP A O 1
ATOM 802 N N . LEU A 1 98 ? -4.553 3.000 0.853 1.00 82.56 98 LEU A N 1
ATOM 803 C CA . LEU A 1 98 ? -4.055 1.655 1.132 1.00 82.56 98 LEU A CA 1
ATOM 804 C C . LEU A 1 98 ? -2.646 1.430 0.567 1.00 82.56 98 LEU A C 1
ATOM 806 O O . LEU A 1 98 ? -1.794 0.845 1.244 1.00 82.56 98 LEU A O 1
ATOM 810 N N . PHE A 1 99 ? -2.371 1.844 -0.668 1.00 85.25 99 PHE A N 1
ATOM 811 C CA . PHE A 1 99 ? -1.145 1.425 -1.354 1.00 85.25 99 PHE A CA 1
ATOM 812 C C . PHE A 1 99 ? -0.053 2.494 -1.387 1.00 85.25 99 PHE A C 1
ATOM 814 O O . PHE A 1 99 ? 1.126 2.135 -1.301 1.00 85.25 99 PHE A O 1
ATOM 821 N N . PHE A 1 100 ? -0.406 3.778 -1.421 1.00 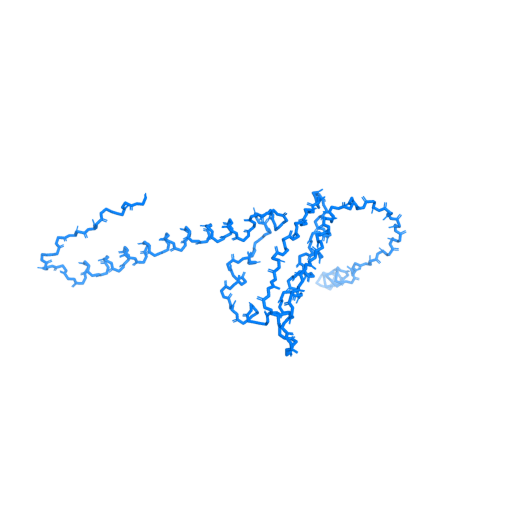83.31 100 PHE A N 1
ATOM 822 C CA . PHE A 1 100 ? 0.513 4.877 -1.743 1.00 83.31 100 PHE A CA 1
ATOM 823 C C . PHE A 1 100 ? 0.608 5.993 -0.688 1.00 83.31 100 PHE A C 1
ATOM 825 O O . PHE A 1 100 ? 1.509 6.816 -0.802 1.00 83.31 100 PHE A O 1
ATOM 832 N N . GLN A 1 101 ? -0.234 6.024 0.354 1.00 73.06 101 GLN A N 1
ATOM 833 C CA . GLN A 1 101 ? -0.048 6.951 1.482 1.00 73.06 101 GLN A CA 1
ATOM 834 C C . GLN A 1 101 ? 1.221 6.620 2.278 1.00 73.06 101 GLN A C 1
ATOM 836 O O . GLN A 1 101 ? 1.554 5.440 2.493 1.00 73.06 101 GLN A O 1
ATOM 841 N N . ASP A 1 102 ? 1.917 7.672 2.720 1.00 60.69 102 ASP A N 1
ATOM 842 C CA . ASP A 1 102 ? 3.304 7.563 3.144 1.00 60.69 102 ASP A CA 1
ATOM 843 C C . ASP A 1 102 ? 3.696 8.366 4.393 1.00 60.69 102 ASP A C 1
ATOM 845 O O . ASP A 1 102 ? 3.053 9.335 4.797 1.00 60.69 102 ASP A O 1
ATOM 849 N N . SER A 1 103 ? 4.836 7.971 4.959 1.00 52.97 103 SER A N 1
ATOM 850 C CA . SER A 1 103 ? 5.760 8.927 5.581 1.00 52.97 103 SER A CA 1
ATOM 851 C C . SER A 1 103 ? 7.219 8.787 5.103 1.00 52.97 103 SER A C 1
ATOM 853 O O . SER A 1 103 ? 8.021 9.602 5.529 1.00 52.97 103 SER A O 1
ATOM 855 N N . LEU A 1 104 ? 7.559 7.779 4.283 1.00 55.69 104 LEU A N 1
ATOM 856 C CA . LEU A 1 104 ? 8.670 7.603 3.316 1.00 55.69 104 LEU A CA 1
ATOM 857 C C . LEU A 1 104 ? 8.715 6.082 2.992 1.00 55.69 104 LEU A C 1
ATOM 859 O O . LEU A 1 104 ? 9.083 5.304 3.871 1.00 55.69 104 LEU A O 1
ATOM 863 N N . LEU A 1 105 ? 8.263 5.627 1.814 1.00 62.09 105 LEU A N 1
ATOM 864 C CA . LEU A 1 105 ? 7.856 4.240 1.471 1.00 62.09 105 LEU A CA 1
ATOM 865 C C . LEU A 1 105 ? 8.537 3.101 2.279 1.00 62.09 105 LEU A C 1
ATOM 867 O O . LEU A 1 105 ? 9.550 2.523 1.889 1.00 62.09 105 LEU A O 1
ATOM 871 N N . LYS A 1 106 ? 7.908 2.703 3.397 1.00 57.94 106 LYS A N 1
ATOM 872 C CA . LYS A 1 106 ? 8.416 1.730 4.398 1.00 57.94 106 LYS A CA 1
ATOM 873 C C . LYS A 1 106 ? 8.605 0.288 3.877 1.00 57.94 106 LYS A C 1
ATOM 875 O O . LYS A 1 106 ? 9.226 -0.538 4.545 1.00 57.94 106 LYS A O 1
ATOM 880 N N . TYR A 1 107 ? 8.039 -0.035 2.713 1.00 64.62 107 TYR A N 1
ATOM 881 C CA . TYR A 1 107 ? 8.272 -1.274 1.966 1.00 64.62 107 TYR A CA 1
ATOM 882 C C . TYR A 1 107 ? 8.457 -0.913 0.495 1.00 64.62 107 TYR A C 1
ATOM 884 O O . TYR A 1 107 ? 7.566 -0.322 -0.109 1.00 64.62 107 TYR A O 1
ATOM 892 N N . ASP A 1 108 ? 9.621 -1.266 -0.037 1.00 74.50 108 ASP A N 1
ATOM 893 C CA . ASP A 1 108 ? 10.092 -0.897 -1.368 1.00 74.50 108 ASP A CA 1
ATOM 894 C C . ASP A 1 108 ? 9.079 -1.264 -2.474 1.00 74.50 108 ASP A C 1
ATOM 896 O O . ASP A 1 108 ? 8.741 -2.440 -2.652 1.00 74.50 108 ASP A O 1
ATOM 900 N N . PHE A 1 109 ? 8.598 -0.244 -3.199 1.00 81.38 109 PHE A N 1
ATOM 901 C CA . PHE A 1 109 ? 7.702 -0.372 -4.357 1.00 81.38 109 PHE A CA 1
ATOM 902 C C . PHE A 1 109 ? 8.253 -1.332 -5.412 1.00 81.38 109 PHE A C 1
ATOM 904 O O . PHE A 1 109 ? 7.492 -2.057 -6.052 1.00 81.38 109 PHE A O 1
ATOM 911 N N . TYR A 1 110 ? 9.576 -1.399 -5.539 1.00 81.00 110 TYR A N 1
ATOM 912 C CA . TYR A 1 110 ? 10.266 -2.184 -6.555 1.00 81.00 110 TYR A CA 1
ATOM 913 C C . TYR A 1 110 ? 10.368 -3.677 -6.225 1.00 81.00 110 TYR A C 1
ATOM 915 O O . TYR A 1 110 ? 10.930 -4.452 -7.003 1.00 81.00 110 TYR A O 1
ATOM 923 N N . LYS A 1 111 ? 9.807 -4.122 -5.095 1.00 79.50 111 LYS A N 1
ATOM 924 C CA . LYS A 1 111 ? 9.716 -5.547 -4.764 1.00 79.50 111 LYS A CA 1
ATOM 925 C C . LYS A 1 111 ? 8.570 -6.224 -5.506 1.00 79.50 111 LYS A C 1
ATOM 927 O O . LYS A 1 111 ? 7.464 -5.699 -5.607 1.00 79.50 111 LYS A O 1
ATOM 932 N N . LYS A 1 112 ? 8.822 -7.468 -5.924 1.00 80.75 112 LYS A N 1
ATOM 933 C CA . LYS A 1 112 ? 7.893 -8.312 -6.700 1.00 80.75 112 LYS A CA 1
ATOM 934 C C . LYS A 1 112 ? 6.492 -8.471 -6.095 1.00 80.75 112 LYS A C 1
ATOM 936 O O . LYS A 1 112 ? 5.551 -8.808 -6.800 1.00 80.75 112 LYS A O 1
ATOM 941 N N . ASP A 1 113 ? 6.355 -8.286 -4.789 1.00 84.25 113 ASP A N 1
ATOM 942 C CA . ASP A 1 113 ? 5.148 -8.541 -4.008 1.00 84.25 113 ASP A CA 1
ATOM 943 C C . ASP A 1 113 ? 4.654 -7.293 -3.256 1.00 84.25 113 ASP A C 1
ATOM 945 O O . ASP A 1 113 ? 3.943 -7.422 -2.255 1.00 84.25 113 ASP A O 1
ATOM 949 N N . PHE A 1 114 ? 4.989 -6.088 -3.741 1.00 85.81 114 PHE A N 1
ATOM 950 C CA . PHE A 1 114 ? 4.574 -4.806 -3.155 1.00 85.81 114 PHE A CA 1
ATOM 951 C C . PHE A 1 114 ? 3.075 -4.752 -2.820 1.00 85.81 114 PHE A C 1
ATOM 953 O O . PHE A 1 114 ? 2.708 -4.597 -1.651 1.00 85.81 114 PHE A O 1
ATOM 960 N N . PHE A 1 115 ? 2.202 -4.938 -3.818 1.00 87.06 115 PHE A N 1
ATOM 961 C CA . PHE A 1 115 ? 0.752 -4.845 -3.622 1.00 87.06 115 PHE A CA 1
ATOM 962 C C . PHE A 1 115 ? 0.235 -5.921 -2.663 1.00 87.06 115 PHE A C 1
ATOM 964 O O . PHE A 1 115 ? -0.525 -5.618 -1.743 1.00 87.06 115 PHE A O 1
ATOM 971 N N . SER A 1 116 ? 0.688 -7.169 -2.808 1.00 88.69 116 SER A N 1
ATOM 972 C CA . SER A 1 116 ? 0.256 -8.269 -1.941 1.00 88.69 116 SER A CA 1
ATOM 973 C C . SER A 1 116 ? 0.684 -8.063 -0.484 1.00 88.69 116 SER A C 1
ATOM 975 O O . SER A 1 116 ? -0.111 -8.296 0.428 1.00 88.69 116 SER A O 1
ATOM 977 N N . ASN A 1 117 ? 1.914 -7.601 -0.237 1.00 86.62 117 ASN A N 1
ATOM 978 C CA . ASN A 1 117 ? 2.386 -7.305 1.117 1.00 86.62 117 ASN A CA 1
ATOM 979 C C . ASN A 1 117 ? 1.672 -6.102 1.727 1.00 86.62 117 ASN A C 1
ATOM 981 O O . ASN A 1 117 ? 1.245 -6.182 2.882 1.00 86.62 117 ASN A O 1
ATOM 985 N N . ARG A 1 118 ? 1.500 -5.010 0.972 1.00 86.62 118 ARG A N 1
ATOM 986 C CA . ARG A 1 118 ? 0.745 -3.833 1.434 1.00 86.62 118 ARG A CA 1
ATOM 987 C C . ARG A 1 118 ? -0.682 -4.218 1.800 1.00 86.62 118 ARG A C 1
ATOM 989 O O . ARG A 1 118 ? -1.119 -3.912 2.906 1.00 86.62 118 ARG A O 1
ATOM 996 N N . PHE A 1 119 ? -1.358 -4.986 0.947 1.00 88.75 119 PHE A N 1
ATOM 997 C CA . PHE A 1 119 ? -2.709 -5.467 1.216 1.00 88.75 119 PHE A CA 1
ATOM 998 C C . PHE A 1 119 ? -2.787 -6.309 2.495 1.00 88.75 119 PHE A C 1
ATOM 1000 O O . PHE A 1 119 ? -3.611 -6.022 3.361 1.00 88.75 119 PHE A O 1
ATOM 1007 N N . ARG A 1 120 ? -1.898 -7.299 2.666 1.00 89.19 120 ARG A N 1
ATOM 1008 C CA . ARG A 1 120 ? -1.839 -8.110 3.898 1.00 89.19 120 ARG A CA 1
ATOM 1009 C C . ARG A 1 120 ? -1.615 -7.252 5.141 1.00 89.19 120 ARG A C 1
ATOM 1011 O O . ARG A 1 120 ? -2.257 -7.473 6.163 1.00 89.19 120 ARG A O 1
ATOM 1018 N N . ASN A 1 121 ? -0.719 -6.273 5.061 1.00 86.88 121 ASN A N 1
ATOM 1019 C CA . ASN A 1 121 ? -0.413 -5.396 6.187 1.00 86.88 121 ASN A CA 1
ATOM 1020 C C . ASN A 1 121 ? -1.586 -4.479 6.540 1.00 86.88 121 ASN A C 1
ATOM 1022 O O . ASN A 1 121 ? -1.890 -4.322 7.720 1.00 86.88 121 ASN A O 1
ATOM 1026 N N . ASN A 1 122 ? -2.265 -3.907 5.547 1.00 87.00 122 ASN A N 1
ATOM 1027 C CA . ASN A 1 122 ? -3.443 -3.079 5.793 1.00 87.00 122 ASN A CA 1
ATOM 1028 C C . ASN A 1 122 ? -4.615 -3.901 6.313 1.00 87.00 122 ASN A C 1
ATOM 1030 O O . ASN A 1 122 ? -5.262 -3.464 7.257 1.00 87.00 122 ASN A O 1
ATOM 1034 N N . ARG A 1 123 ? -4.832 -5.112 5.785 1.00 89.50 123 ARG A N 1
ATOM 1035 C CA . ARG A 1 123 ? -5.855 -6.030 6.299 1.00 89.50 123 ARG A CA 1
ATOM 1036 C C . ARG A 1 123 ? -5.670 -6.275 7.795 1.00 89.50 123 ARG A C 1
ATOM 1038 O O . ARG A 1 123 ? -6.589 -6.013 8.547 1.00 89.50 123 ARG A O 1
ATOM 1045 N N . ARG A 1 124 ? -4.459 -6.629 8.243 1.00 89.06 124 ARG A N 1
ATOM 1046 C CA . ARG A 1 124 ? -4.179 -6.833 9.680 1.00 89.06 124 ARG A CA 1
ATOM 1047 C C . ARG A 1 124 ? -4.510 -5.608 10.541 1.00 89.06 124 ARG A C 1
ATOM 1049 O O . ARG A 1 124 ? -4.974 -5.753 11.667 1.00 89.06 124 ARG A O 1
ATOM 1056 N N . LYS A 1 125 ? -4.257 -4.396 10.032 1.00 88.25 125 LYS A N 1
ATOM 1057 C CA . LYS A 1 125 ? -4.610 -3.152 10.736 1.00 88.25 125 LYS A CA 1
ATOM 1058 C C . LYS A 1 125 ? -6.124 -2.955 10.803 1.00 88.25 125 LYS A C 1
ATOM 1060 O O . LYS A 1 125 ? -6.628 -2.584 11.856 1.00 88.25 125 LYS A O 1
ATOM 1065 N N . ILE A 1 126 ? -6.823 -3.218 9.701 1.00 89.62 126 ILE A N 1
ATOM 1066 C CA . ILE A 1 126 ? -8.287 -3.152 9.622 1.00 89.62 126 ILE A CA 1
ATOM 1067 C C . ILE A 1 126 ? -8.916 -4.188 10.561 1.00 89.62 126 ILE A C 1
ATOM 1069 O O . ILE A 1 126 ? -9.819 -3.841 11.311 1.00 89.62 126 ILE A O 1
ATOM 1073 N N . ASP A 1 127 ? -8.392 -5.414 10.606 1.00 92.12 127 ASP A N 1
ATOM 1074 C CA . ASP A 1 127 ? -8.874 -6.468 11.506 1.00 92.12 127 ASP A CA 1
ATOM 1075 C C . ASP A 1 127 ? -8.750 -6.037 12.979 1.00 92.12 127 ASP A C 1
ATOM 1077 O O . ASP A 1 127 ? -9.684 -6.188 13.765 1.00 92.12 127 ASP A O 1
ATOM 1081 N N . SER A 1 128 ? -7.617 -5.426 13.349 1.00 91.56 128 SER A N 1
ATOM 1082 C CA . SER A 1 128 ? -7.416 -4.862 14.692 1.00 91.56 128 SER A CA 1
ATOM 1083 C C . SER A 1 128 ? -8.379 -3.710 14.996 1.00 91.56 128 SER A C 1
ATOM 1085 O O . SER A 1 128 ? -8.905 -3.618 16.106 1.00 91.56 128 SER A O 1
ATOM 1087 N N . LEU A 1 129 ? -8.642 -2.842 14.015 1.00 93.38 129 LEU A N 1
ATOM 1088 C CA . LEU A 1 129 ? -9.617 -1.761 14.151 1.00 93.38 129 LEU A CA 1
ATOM 1089 C C . LEU A 1 129 ? -11.027 -2.319 14.382 1.00 93.38 129 LEU A C 1
ATOM 1091 O O . LEU A 1 129 ? -11.719 -1.866 15.290 1.00 93.38 129 LEU A O 1
ATOM 1095 N N . PHE A 1 130 ? -11.438 -3.327 13.613 1.00 95.00 130 PHE A N 1
ATOM 1096 C CA . PHE A 1 130 ? -12.747 -3.962 13.763 1.00 95.00 130 PHE A CA 1
ATOM 1097 C C . PHE A 1 130 ? -12.906 -4.641 15.121 1.00 95.00 130 PHE A C 1
ATOM 1099 O O . PHE A 1 130 ? -13.931 -4.449 15.773 1.00 95.00 130 PHE A O 1
ATOM 1106 N N . LEU A 1 131 ? -11.869 -5.325 15.613 1.00 95.31 131 LEU A N 1
ATOM 1107 C CA . LEU A 1 131 ? -11.884 -5.888 16.963 1.00 95.31 131 LEU A CA 1
ATOM 1108 C C . LEU A 1 131 ? -12.097 -4.804 18.033 1.00 95.31 131 LEU A C 1
ATOM 1110 O O . LEU A 1 131 ? -12.896 -4.983 18.951 1.00 95.31 131 LEU A O 1
ATOM 1114 N N . GLN A 1 132 ? -11.412 -3.665 17.912 1.00 94.69 132 GLN A N 1
ATOM 1115 C CA . GLN A 1 132 ? -11.590 -2.541 18.837 1.00 94.69 132 GLN A CA 1
ATOM 1116 C C . GLN A 1 132 ? -13.010 -1.971 18.770 1.00 94.69 132 GLN A C 1
ATOM 1118 O O . GLN A 1 132 ? -13.610 -1.697 19.810 1.00 94.69 132 GLN A O 1
ATOM 1123 N N . MET A 1 133 ? -13.574 -1.838 17.568 1.00 95.88 133 MET A N 1
ATOM 1124 C CA . MET A 1 133 ? -14.957 -1.391 17.382 1.00 95.88 133 MET A CA 1
ATOM 1125 C C . MET A 1 133 ? -15.957 -2.347 18.040 1.00 95.88 133 MET A C 1
ATOM 1127 O O . MET A 1 133 ? -16.884 -1.891 18.712 1.00 95.88 133 MET A O 1
ATOM 1131 N N . ASP A 1 134 ? -15.751 -3.658 17.917 1.00 94.62 134 ASP A N 1
ATOM 1132 C CA . ASP A 1 134 ? -16.601 -4.658 18.564 1.00 94.62 134 ASP A CA 1
ATOM 1133 C C . ASP A 1 134 ? -16.516 -4.606 20.092 1.00 94.62 134 ASP A C 1
ATOM 1135 O O . ASP A 1 134 ? -17.548 -4.683 20.765 1.00 94.62 134 ASP A O 1
ATOM 1139 N N . ILE A 1 135 ? -15.316 -4.414 20.650 1.00 92.88 135 ILE A N 1
ATOM 1140 C CA . ILE A 1 135 ? -15.124 -4.224 22.095 1.00 92.88 135 ILE A CA 1
ATOM 1141 C C . ILE A 1 135 ? -15.872 -2.974 22.573 1.00 92.88 135 ILE A C 1
ATOM 1143 O O . ILE A 1 135 ? -16.616 -3.045 23.551 1.00 92.88 135 ILE A O 1
ATOM 1147 N N . LEU A 1 136 ? -15.722 -1.840 21.880 1.00 93.69 136 LEU A N 1
ATOM 1148 C CA . LEU A 1 136 ? -16.398 -0.586 22.235 1.00 93.69 136 LEU A CA 1
ATOM 1149 C C . LEU A 1 136 ? -17.921 -0.725 22.180 1.00 93.69 136 LEU A C 1
ATOM 1151 O O . LEU A 1 136 ? -18.610 -0.326 23.121 1.00 93.69 136 LEU A O 1
ATOM 1155 N N . LYS A 1 137 ? -18.438 -1.346 21.116 1.00 94.12 137 LYS A N 1
ATOM 1156 C CA . LYS A 1 137 ? -19.861 -1.659 20.961 1.00 94.12 137 LYS A CA 1
ATOM 1157 C C . LYS A 1 137 ? -20.360 -2.506 22.133 1.00 94.12 137 LYS A C 1
ATOM 1159 O O . LYS A 1 137 ? -21.337 -2.142 22.781 1.00 94.12 137 LYS A O 1
ATOM 1164 N N . ASN A 1 138 ? -19.680 -3.609 22.442 1.00 88.50 138 ASN A N 1
ATOM 1165 C CA . ASN A 1 138 ? -20.084 -4.507 23.525 1.00 88.50 138 ASN A CA 1
ATOM 1166 C C . ASN A 1 138 ? -20.032 -3.811 24.889 1.00 88.50 138 ASN A C 1
ATOM 1168 O O . ASN A 1 138 ? -20.964 -3.955 25.678 1.00 88.50 138 ASN A O 1
ATOM 1172 N N . ASN A 1 139 ? -18.998 -3.007 25.143 1.00 89.12 139 ASN A N 1
ATOM 1173 C CA . ASN A 1 139 ? -18.894 -2.211 26.362 1.00 89.12 139 ASN A CA 1
ATOM 1174 C C . ASN A 1 139 ? -20.060 -1.227 26.481 1.00 89.12 139 ASN A C 1
ATOM 1176 O O . ASN A 1 139 ? -20.661 -1.139 27.549 1.00 89.12 139 ASN A O 1
ATOM 1180 N N . PHE A 1 140 ? -20.423 -0.529 25.404 1.00 90.56 140 PHE A N 1
ATOM 1181 C CA . PHE A 1 140 ? -21.578 0.369 25.393 1.00 90.56 140 PHE A CA 1
ATOM 1182 C C . PHE A 1 140 ? -22.869 -0.360 25.802 1.00 90.56 140 PHE A C 1
ATOM 1184 O O . PHE A 1 140 ? -23.558 0.075 26.726 1.00 90.56 140 PHE A O 1
ATOM 1191 N N . PHE A 1 141 ? -23.155 -1.519 25.198 1.00 86.94 141 PHE A N 1
ATOM 1192 C CA . PHE A 1 141 ? -24.335 -2.320 25.543 1.00 86.94 141 PHE A CA 1
ATOM 1193 C C . PHE A 1 141 ? -24.287 -2.858 26.979 1.00 86.94 141 PHE A C 1
ATOM 1195 O O . PHE A 1 141 ? -25.286 -2.788 27.693 1.00 86.94 141 PHE A O 1
ATOM 1202 N N . GLN A 1 142 ? -23.130 -3.330 27.448 1.00 84.81 142 GLN A N 1
ATOM 1203 C CA . GLN A 1 142 ? -22.979 -3.766 28.837 1.00 84.81 142 GLN A CA 1
ATOM 1204 C C . GLN A 1 142 ? -23.283 -2.643 29.826 1.00 84.81 142 GLN A C 1
ATOM 1206 O O . GLN A 1 142 ? -23.899 -2.911 30.849 1.00 84.81 142 GLN A O 1
ATOM 1211 N N . HIS A 1 143 ? -22.876 -1.403 29.538 1.00 82.12 143 HIS A N 1
ATOM 1212 C CA . HIS A 1 143 ? -23.170 -0.254 30.396 1.00 82.12 143 HIS A CA 1
ATOM 1213 C C . HIS A 1 143 ? -24.651 0.134 30.366 1.00 82.12 143 HIS A C 1
ATOM 1215 O O . HIS A 1 143 ? -25.210 0.421 31.422 1.00 82.12 143 HIS A O 1
ATOM 1221 N N . GLN A 1 144 ? -25.286 0.101 29.193 1.00 81.94 144 GLN A N 1
ATOM 1222 C CA . GLN A 1 144 ? -26.686 0.500 29.028 1.00 81.94 144 GLN A CA 1
ATOM 1223 C C . GLN A 1 144 ? -27.680 -0.507 29.630 1.00 81.94 144 GLN A C 1
ATOM 1225 O O . GLN A 1 144 ? -28.744 -0.113 30.102 1.00 81.94 144 GLN A O 1
ATOM 1230 N N . PHE A 1 145 ? -27.344 -1.800 29.621 1.00 72.44 145 PHE A N 1
ATOM 1231 C CA . PHE A 1 145 ? -28.257 -2.889 29.990 1.00 72.44 145 PHE A CA 1
ATOM 1232 C C . PHE A 1 145 ? -27.847 -3.632 31.274 1.00 72.44 145 PHE A C 1
ATOM 1234 O O . PHE A 1 145 ? -28.248 -4.785 31.461 1.00 72.44 145 PHE A O 1
ATOM 1241 N N . LYS A 1 146 ? -27.071 -2.999 32.174 1.00 58.50 146 LYS A N 1
ATOM 1242 C CA . LYS A 1 146 ? -26.718 -3.568 33.494 1.00 58.50 146 LYS A CA 1
ATOM 1243 C C . LYS A 1 146 ? -27.993 -3.917 34.280 1.00 58.50 146 LYS A C 1
ATOM 1245 O O . LYS A 1 146 ? -28.590 -3.057 34.916 1.00 58.50 146 LYS A O 1
ATOM 1250 N N . GLY A 1 147 ? -28.408 -5.182 34.199 1.00 58.03 147 GLY A N 1
ATOM 1251 C CA . GLY A 1 147 ? -29.641 -5.723 34.784 1.00 58.03 147 GLY A CA 1
ATOM 1252 C C . GLY A 1 147 ? -30.226 -6.922 34.024 1.00 58.03 147 GLY A C 1
ATOM 1253 O O . GLY A 1 147 ? -30.957 -7.712 34.613 1.00 58.03 147 GLY A O 1
ATOM 1254 N N . GLY A 1 148 ? -29.887 -7.106 32.742 1.00 54.28 148 GLY A N 1
ATOM 1255 C CA . GLY A 1 148 ? -30.266 -8.296 31.970 1.00 54.28 148 GLY A CA 1
ATOM 1256 C C . GLY A 1 148 ? -29.130 -9.316 31.904 1.00 54.28 148 GLY A C 1
ATOM 1257 O O . GLY A 1 148 ? -28.013 -8.961 31.537 1.00 54.28 148 GLY A O 1
ATOM 1258 N N . ASN A 1 149 ? -29.405 -10.578 32.239 1.00 53.31 149 ASN A N 1
ATOM 1259 C CA . ASN A 1 149 ? -28.472 -11.708 32.151 1.00 53.31 149 ASN A CA 1
ATOM 1260 C C . ASN A 1 149 ? -28.007 -11.960 30.703 1.00 53.31 149 ASN A C 1
ATOM 1262 O O . ASN A 1 149 ? -28.494 -12.871 30.039 1.00 53.31 149 ASN A O 1
ATOM 1266 N N . TYR A 1 150 ? -27.050 -11.183 30.203 1.00 55.94 150 TYR A N 1
ATOM 1267 C CA . TYR A 1 150 ? -26.351 -11.490 28.960 1.00 55.94 150 TYR A CA 1
ATOM 1268 C C . TYR A 1 150 ? -24.972 -12.036 29.304 1.00 55.94 150 TYR A C 1
ATOM 1270 O O . TYR A 1 150 ? -24.011 -11.298 29.511 1.00 55.94 150 TYR A O 1
ATOM 1278 N N . SER A 1 151 ? -24.903 -13.365 29.389 1.00 50.41 151 SER A N 1
ATOM 1279 C CA . SER A 1 151 ? -23.644 -14.096 29.453 1.00 50.41 151 SER A CA 1
ATOM 1280 C C . SER A 1 151 ? -22.841 -13.757 28.199 1.00 50.41 151 SER A C 1
ATOM 1282 O O . SER A 1 151 ? -23.272 -14.043 27.081 1.00 50.41 151 SER A O 1
ATOM 1284 N N . SER A 1 152 ? -21.703 -13.090 28.376 1.00 52.06 152 SER A N 1
ATOM 1285 C CA . SER A 1 152 ? -20.807 -12.696 27.295 1.00 52.06 152 SER A CA 1
ATOM 1286 C C . SER A 1 152 ? -20.199 -13.938 26.645 1.00 52.06 152 SER A C 1
ATOM 1288 O O . SER A 1 152 ? -19.114 -14.384 27.016 1.00 52.06 152 SER A O 1
ATOM 1290 N N . VAL A 1 153 ? -20.884 -14.509 25.658 1.00 50.81 153 VAL A N 1
ATOM 1291 C CA . VAL A 1 153 ? -20.250 -15.433 24.720 1.00 50.81 153 VAL A CA 1
ATOM 1292 C C . VAL A 1 153 ? -19.496 -14.564 23.725 1.00 50.81 153 VAL A C 1
ATOM 1294 O O . VAL A 1 153 ? -19.998 -14.232 22.657 1.00 50.81 153 VAL A O 1
ATOM 1297 N N . VAL A 1 154 ? -18.295 -14.132 24.107 1.00 53.41 154 VAL A N 1
ATOM 1298 C CA . VAL A 1 154 ? -17.279 -13.791 23.111 1.00 53.41 154 VAL A CA 1
ATOM 1299 C C . VAL A 1 154 ? -16.878 -15.140 22.515 1.00 53.41 154 VAL A C 1
ATOM 1301 O O . VAL A 1 154 ? -16.302 -15.953 23.243 1.00 53.41 154 VAL A O 1
ATOM 1304 N N . PRO A 1 155 ? -17.223 -15.457 21.253 1.00 48.66 155 PRO A N 1
ATOM 1305 C CA . PRO A 1 155 ? -16.707 -16.671 20.651 1.00 48.66 155 PRO A CA 1
ATOM 1306 C C . PRO A 1 155 ? -15.184 -16.527 20.606 1.00 48.66 155 PRO A C 1
ATOM 1308 O O . PRO A 1 155 ? -14.697 -15.443 20.266 1.00 48.66 155 PRO A O 1
ATOM 1311 N N . PRO A 1 156 ? -14.412 -17.573 20.937 1.00 45.78 156 PRO A N 1
ATOM 1312 C CA . PRO A 1 156 ? -12.980 -17.533 20.718 1.00 45.78 156 PRO A CA 1
ATOM 1313 C C . PRO A 1 156 ? -12.757 -17.304 19.224 1.00 45.78 156 PRO A C 1
ATOM 1315 O O . PRO A 1 156 ? -13.120 -18.143 18.396 1.00 45.78 156 PRO A O 1
ATOM 1318 N N . THR A 1 157 ? -12.187 -16.155 18.871 1.00 48.88 157 THR A N 1
ATOM 1319 C CA . THR A 1 157 ? -11.687 -15.894 17.526 1.00 48.88 157 THR A CA 1
ATOM 1320 C C . THR A 1 157 ? -10.498 -16.818 17.297 1.00 48.88 157 THR A C 1
ATOM 1322 O O . THR A 1 157 ? -9.353 -16.487 17.589 1.00 48.88 157 THR A O 1
ATOM 1325 N N . LYS A 1 158 ? -10.782 -18.033 16.819 1.00 44.94 158 LYS A N 1
ATOM 1326 C CA . LYS A 1 158 ? -9.773 -18.889 16.202 1.00 44.94 158 LYS A CA 1
ATOM 1327 C C . LYS A 1 158 ? -9.433 -18.279 14.844 1.00 44.94 158 LYS A C 1
ATOM 1329 O O . LYS A 1 158 ? -10.219 -18.413 13.909 1.00 44.94 158 LYS A O 1
ATOM 1334 N N . TYR A 1 159 ? -8.281 -17.624 14.768 1.00 42.91 159 TYR A N 1
ATOM 1335 C CA . TYR A 1 159 ? -7.559 -17.366 13.526 1.00 42.91 159 TYR A CA 1
ATOM 1336 C C . TYR A 1 159 ? -6.172 -17.984 13.637 1.00 42.91 159 TYR A C 1
ATOM 1338 O O . TYR A 1 159 ? -5.539 -17.788 14.699 1.00 42.91 159 TYR A O 1
#